Protein AF-Q3AUH4-F1 (afdb_monomer)

Solvent-accessible surface area (backbone atoms only — not comparable to full-atom values): 9069 Å² total; per-residue (Å²): 130,89,76,75,84,50,69,35,42,56,56,55,55,7,60,50,46,71,44,52,38,69,56,47,49,48,54,36,33,76,72,53,34,24,46,97,88,70,45,68,26,71,67,16,46,75,68,60,34,31,49,77,43,72,65,93,92,57,89,60,45,65,33,30,25,49,66,58,51,44,54,56,38,43,75,72,68,46,61,64,53,51,68,68,56,54,25,50,52,52,30,53,52,43,48,47,48,72,72,60,56,95,82,60,99,66,53,53,67,66,57,46,69,75,52,58,53,88,40,36,66,56,21,40,50,50,21,52,77,72,69,45,86,70,70,66,75,86,56,77,73,93,78,70,78,80,70,79,84,73,88,129

Foldseek 3Di:
DDPPFDWAALQVLCVQLVHGSVVLLVLCVVVVQADPVRDGDPVCVVVVQKDWDDDPPDDTGIIGGNVVSQVSCVVVVGDGPPLLNLLVVLLVVLQVQLVPDPPDPDHSQRVLVVDDLVSQVSNQVVCVVVVNPDHRDRDDPPDDPPDDPDDD

pLDDT: mean 76.23, std 14.45, range [34.66, 91.88]

Mean predicted aligned error: 13.24 Å

Secondary structure (DSSP, 8-state):
------EEEHHHHHHHHTS-HHHHHHHHHHHTSB-TTSPBPHHHHHTTSEEEES-BTB-PEEEEEHHHHHHHHHHTTPPPPPHHHHHHHHHHHHHHHHTT-TT-SS-HHHHHTTS-HHHHHHHHHHHHHTT----PPPPP-TT---------

Radius of gyration: 18.83 Å; Cα contacts (8 Å, |Δi|>4): 161; chains: 1; bounding box: 44×54×49 Å

Sequence (152 aa):
MGNSTTWISLNDLGRFYGISAIHCGKILHQHGWRDRRGQPSDDAINAQAARHLGPHGQTQSVVWNQALCRELFETKGLQPVSLSRQIDQWSQFLEAMQSGSPSIASTADQMAEDMPSELVDGVNQQLAERGCSFRVPPHSPSGETKGLSLLG

Nearest PDB structures (foldseek):
  1ku9-assembly1_B  TM=3.329E-01  e=1.434E+00  Methanocaldococcus jannaschii
  7lbm-assembly1_Z  TM=2.307E-01  e=1.951E+00  Homo sapiens
  7alw-assembly1_A  TM=2.247E-01  e=6.680E+00  Yersinia enterocolitica

Structure (mmCIF, N/CA/C/O backbone):
data_AF-Q3AUH4-F1
#
_entry.id   AF-Q3AUH4-F1
#
loop_
_atom_site.group_PDB
_atom_site.id
_atom_site.type_symbol
_atom_site.label_atom_id
_atom_site.label_alt_id
_atom_site.label_comp_id
_atom_site.label_asym_id
_atom_site.label_entity_id
_atom_site.label_seq_id
_atom_site.pdbx_PDB_ins_code
_atom_site.Cartn_x
_atom_site.Cartn_y
_atom_site.Cartn_z
_atom_site.occupancy
_atom_site.B_iso_or_equiv
_atom_site.auth_seq_id
_atom_site.auth_comp_id
_atom_site.auth_asym_id
_atom_site.auth_atom_id
_atom_site.pdbx_PDB_model_num
ATOM 1 N N . MET A 1 1 ? -12.911 4.173 -21.046 1.00 36.44 1 MET A N 1
ATOM 2 C CA . MET A 1 1 ? -12.916 4.260 -19.570 1.00 36.44 1 MET A CA 1
ATOM 3 C C . MET A 1 1 ? -11.601 4.892 -19.165 1.00 36.44 1 MET A C 1
ATOM 5 O O . MET A 1 1 ? -10.572 4.331 -19.507 1.00 36.44 1 MET A O 1
ATOM 9 N N . GLY A 1 2 ? -11.625 6.093 -18.582 1.00 34.66 2 GLY A N 1
ATOM 10 C CA . GLY A 1 2 ? -10.409 6.819 -18.211 1.00 34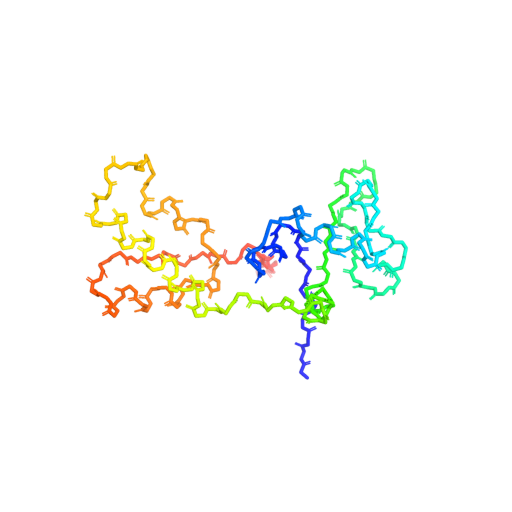.66 2 GLY A CA 1
ATOM 11 C C . GLY A 1 2 ? -9.689 6.100 -17.078 1.00 34.66 2 GLY A C 1
ATOM 12 O O . GLY A 1 2 ? -10.092 6.193 -15.925 1.00 34.66 2 GLY A O 1
ATOM 13 N N . ASN A 1 3 ? -8.648 5.350 -17.412 1.00 45.56 3 ASN A N 1
ATOM 14 C CA . ASN A 1 3 ? -7.655 4.859 -16.473 1.00 45.56 3 ASN A CA 1
ATOM 15 C C . ASN A 1 3 ? -6.819 6.056 -16.014 1.00 45.56 3 ASN A C 1
ATOM 17 O O . ASN A 1 3 ? -5.743 6.312 -16.547 1.00 45.56 3 ASN A O 1
ATOM 21 N N . SER A 1 4 ? -7.341 6.832 -15.065 1.00 58.12 4 SER A N 1
ATOM 22 C CA . SER A 1 4 ? -6.557 7.859 -14.385 1.00 58.12 4 SER A CA 1
ATOM 23 C C . SER A 1 4 ? -5.304 7.190 -13.828 1.00 58.12 4 SER A C 1
ATOM 25 O O . SER A 1 4 ? -5.391 6.355 -12.930 1.00 58.12 4 SER A O 1
ATOM 27 N N . THR A 1 5 ? -4.146 7.484 -14.419 1.00 74.31 5 THR A N 1
ATOM 28 C CA . THR A 1 5 ? -2.877 6.904 -13.986 1.00 74.31 5 THR A CA 1
ATOM 29 C C . THR A 1 5 ? -2.541 7.450 -12.606 1.00 74.31 5 THR A C 1
ATOM 31 O O . THR A 1 5 ? -1.990 8.545 -12.476 1.00 74.31 5 THR A O 1
ATOM 34 N N . THR A 1 6 ? -2.889 6.689 -11.573 1.00 85.50 6 THR A N 1
ATOM 35 C CA . THR A 1 6 ? -2.561 7.023 -10.191 1.00 85.50 6 THR A CA 1
ATOM 36 C C . THR A 1 6 ? -1.106 6.670 -9.922 1.00 85.50 6 THR A C 1
ATOM 38 O O . THR A 1 6 ? -0.678 5.521 -10.068 1.00 85.50 6 THR A O 1
ATOM 41 N N . TRP A 1 7 ? -0.339 7.681 -9.528 1.00 87.38 7 TRP A N 1
ATOM 42 C CA . TRP A 1 7 ? 1.058 7.540 -9.141 1.00 87.38 7 TRP A CA 1
ATOM 43 C C . TRP A 1 7 ? 1.154 7.576 -7.627 1.00 87.38 7 TRP A C 1
ATOM 45 O O . TRP A 1 7 ? 0.794 8.579 -7.017 1.00 87.38 7 TRP A O 1
ATOM 55 N N . ILE A 1 8 ? 1.646 6.495 -7.035 1.00 85.19 8 ILE A N 1
ATOM 56 C CA . ILE A 1 8 ? 1.670 6.313 -5.583 1.00 85.19 8 ILE A CA 1
ATOM 57 C C . ILE A 1 8 ? 3.085 6.041 -5.087 1.00 85.19 8 ILE A C 1
ATOM 59 O O . ILE A 1 8 ? 3.942 5.562 -5.835 1.00 85.19 8 ILE A O 1
ATOM 63 N N . SER A 1 9 ? 3.359 6.350 -3.822 1.00 87.00 9 SER A N 1
ATOM 64 C CA . SER A 1 9 ? 4.646 6.000 -3.228 1.00 87.00 9 SER A CA 1
ATOM 65 C C . SER A 1 9 ? 4.746 4.486 -3.005 1.00 87.00 9 SER A C 1
ATOM 67 O O . SER A 1 9 ? 3.748 3.763 -2.969 1.00 87.00 9 SER A O 1
ATOM 69 N N . LEU A 1 10 ? 5.966 3.985 -2.800 1.00 85.88 10 LEU A N 1
ATOM 70 C CA . LEU A 1 10 ? 6.178 2.577 -2.444 1.00 85.88 10 LEU A CA 1
ATOM 71 C C . LEU A 1 10 ? 5.471 2.198 -1.128 1.00 85.88 10 LEU A C 1
ATOM 73 O O . LEU A 1 10 ? 5.083 1.045 -0.938 1.00 85.88 10 LEU A O 1
ATOM 77 N N . ASN A 1 11 ? 5.313 3.166 -0.222 1.00 83.31 11 ASN A N 1
ATOM 78 C CA . ASN A 1 11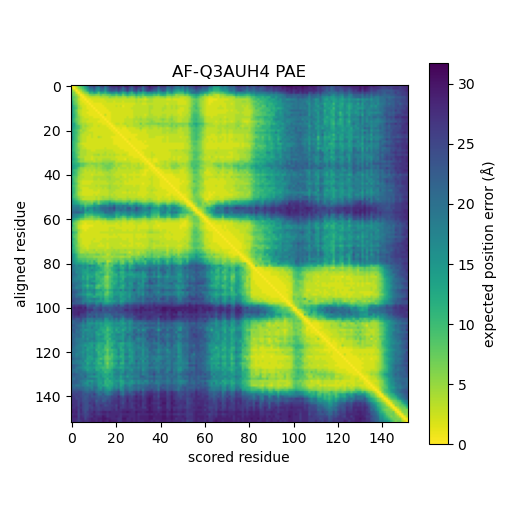 ? 4.635 2.968 1.052 1.00 83.31 11 ASN A CA 1
ATOM 79 C C . ASN A 1 11 ? 3.127 2.780 0.858 1.00 83.31 11 ASN A C 1
ATOM 81 O O . ASN A 1 11 ? 2.546 1.844 1.404 1.00 83.31 11 ASN A O 1
ATOM 85 N N . ASP A 1 12 ? 2.521 3.608 0.010 1.00 82.94 12 ASP A N 1
ATOM 86 C CA . ASP A 1 12 ? 1.097 3.512 -0.323 1.00 82.94 12 ASP A CA 1
ATOM 87 C C . ASP A 1 12 ? 0.794 2.230 -1.102 1.00 82.94 12 ASP A C 1
ATOM 89 O O . ASP A 1 12 ? -0.203 1.561 -0.838 1.00 82.94 12 ASP A O 1
ATOM 93 N N . LEU A 1 13 ? 1.705 1.815 -1.992 1.00 84.50 13 LEU A N 1
ATOM 94 C CA . LEU A 1 13 ? 1.605 0.525 -2.675 1.00 84.50 13 LEU A CA 1
ATOM 95 C C . LEU A 1 13 ? 1.613 -0.640 -1.672 1.00 84.50 13 LEU A C 1
ATOM 97 O O . LEU A 1 13 ? 0.841 -1.581 -1.816 1.00 84.50 13 LEU A O 1
ATOM 101 N N . GLY A 1 14 ? 2.444 -0.569 -0.627 1.00 83.50 14 GLY A N 1
ATOM 102 C CA . GLY A 1 14 ? 2.425 -1.541 0.472 1.00 83.50 14 GLY A CA 1
ATOM 103 C C . GLY A 1 14 ? 1.105 -1.575 1.220 1.00 83.50 14 GLY A C 1
ATOM 104 O O . GLY A 1 14 ? 0.531 -2.649 1.401 1.00 83.50 14 GLY A O 1
ATOM 105 N N . ARG A 1 15 ? 0.575 -0.404 1.574 1.00 81.25 15 ARG A N 1
ATOM 106 C CA . ARG A 1 15 ? -0.732 -0.281 2.233 1.00 81.25 15 ARG A CA 1
ATOM 107 C C . ARG A 1 15 ? -1.858 -0.896 1.400 1.00 81.25 15 ARG A C 1
ATOM 109 O O . ARG A 1 15 ? -2.679 -1.618 1.959 1.00 81.25 15 ARG A O 1
ATOM 116 N N . PHE A 1 16 ? -1.842 -0.703 0.081 1.00 78.00 16 PHE A N 1
ATOM 117 C CA . PHE A 1 16 ? -2.835 -1.272 -0.839 1.00 78.00 16 PHE A CA 1
ATOM 118 C C . PHE A 1 16 ? -2.881 -2.814 -0.801 1.00 78.00 16 PHE A C 1
ATOM 120 O O . PHE A 1 16 ? -3.940 -3.427 -0.931 1.00 78.00 16 PHE A O 1
ATOM 127 N N . TYR A 1 17 ? -1.733 -3.449 -0.561 1.00 78.38 17 TYR A N 1
ATOM 128 C CA . TYR A 1 17 ? -1.594 -4.906 -0.465 1.00 78.38 17 TYR A CA 1
ATOM 129 C C . TYR A 1 17 ? -1.515 -5.437 0.969 1.00 78.38 17 TYR A C 1
ATOM 131 O O . TYR A 1 17 ? -1.403 -6.644 1.171 1.00 78.38 17 TYR A O 1
ATOM 139 N N . GLY A 1 18 ? -1.577 -4.563 1.978 1.00 75.44 18 GLY A N 1
ATOM 140 C CA . GLY A 1 18 ? -1.434 -4.959 3.379 1.00 75.44 18 GLY A CA 1
ATOM 141 C C . GLY A 1 18 ? -0.050 -5.532 3.695 1.00 75.44 18 GLY A C 1
ATOM 142 O O . GLY A 1 18 ? 0.085 -6.358 4.596 1.00 75.44 18 GLY A O 1
ATOM 143 N N . ILE A 1 19 ? 0.977 -5.122 2.944 1.00 79.81 19 ILE A N 1
ATOM 144 C CA . ILE A 1 19 ? 2.371 -5.544 3.122 1.00 79.81 19 ILE A CA 1
ATOM 145 C C . ILE A 1 19 ? 3.275 -4.331 3.352 1.00 79.81 19 ILE A C 1
ATOM 147 O O . ILE A 1 19 ? 2.950 -3.202 2.996 1.00 79.81 19 ILE A O 1
ATOM 151 N N . SER A 1 20 ? 4.443 -4.540 3.959 1.00 81.88 20 SER A N 1
ATOM 152 C CA . SER A 1 20 ? 5.377 -3.438 4.202 1.00 81.88 20 SER A CA 1
ATOM 153 C C . SER A 1 20 ? 5.987 -2.908 2.898 1.00 81.88 20 SER A C 1
ATOM 155 O O . SER A 1 20 ? 6.196 -3.656 1.940 1.00 81.88 20 SER A O 1
ATOM 157 N N . ALA A 1 21 ? 6.381 -1.630 2.888 1.00 82.50 21 ALA A N 1
ATOM 158 C CA . ALA A 1 21 ? 7.116 -1.023 1.773 1.00 82.50 21 ALA A CA 1
ATOM 159 C C . ALA A 1 21 ? 8.412 -1.790 1.429 1.00 82.50 21 ALA A C 1
ATOM 161 O O . ALA A 1 21 ? 8.828 -1.845 0.272 1.00 82.50 21 ALA A O 1
ATOM 162 N N . ILE A 1 22 ? 9.036 -2.426 2.429 1.00 83.81 22 ILE A N 1
ATOM 163 C CA . ILE A 1 22 ? 10.204 -3.300 2.250 1.00 83.81 22 ILE A CA 1
ATOM 164 C C . ILE A 1 22 ? 9.822 -4.533 1.421 1.00 83.81 22 ILE A C 1
ATOM 166 O O . ILE A 1 22 ? 10.544 -4.893 0.490 1.00 83.81 22 ILE A O 1
ATOM 170 N N . HIS A 1 23 ? 8.678 -5.156 1.722 1.00 81.38 23 HIS A N 1
ATOM 171 C CA . HIS A 1 23 ? 8.182 -6.314 0.981 1.00 81.38 23 HIS A CA 1
ATOM 172 C C . HIS A 1 23 ? 7.814 -5.932 -0.462 1.00 81.38 23 HIS A C 1
ATOM 174 O O . HIS A 1 23 ? 8.307 -6.574 -1.389 1.00 81.38 23 HIS A O 1
ATOM 180 N N . CYS A 1 24 ? 7.080 -4.830 -0.671 1.00 86.38 24 CYS A N 1
ATOM 181 C CA . CYS A 1 24 ? 6.841 -4.267 -2.011 1.00 86.38 24 CYS A CA 1
ATOM 182 C C . CYS A 1 24 ? 8.144 -4.050 -2.773 1.00 86.38 24 CYS A C 1
ATOM 184 O O . CYS A 1 24 ? 8.305 -4.462 -3.919 1.00 86.38 24 CYS A O 1
ATOM 186 N N . GLY A 1 25 ? 9.109 -3.433 -2.095 1.00 87.81 25 GLY A N 1
ATOM 187 C CA . GLY A 1 25 ? 10.431 -3.178 -2.623 1.00 87.81 25 GLY A CA 1
ATOM 188 C C . GLY A 1 25 ? 11.151 -4.433 -3.099 1.00 87.81 25 GLY A C 1
ATOM 189 O O . GLY A 1 25 ? 11.800 -4.402 -4.141 1.00 87.81 25 GLY A O 1
ATOM 190 N N . LYS A 1 26 ? 11.026 -5.531 -2.351 1.00 89.06 26 LYS A N 1
ATOM 191 C CA . LYS A 1 26 ? 11.622 -6.823 -2.692 1.00 89.06 26 LYS A CA 1
ATOM 192 C C . LYS A 1 26 ? 10.955 -7.455 -3.913 1.00 89.06 26 LYS A C 1
ATOM 194 O O . LYS A 1 26 ? 11.668 -7.985 -4.757 1.00 89.06 2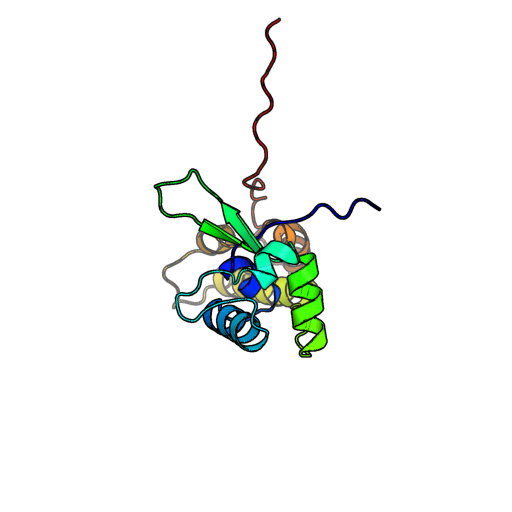6 LYS A O 1
ATOM 199 N N . ILE A 1 27 ? 9.631 -7.366 -4.032 1.00 89.19 27 ILE A N 1
ATOM 200 C CA . ILE A 1 27 ? 8.881 -7.880 -5.192 1.00 89.19 27 ILE A CA 1
ATOM 201 C C . ILE A 1 27 ? 9.301 -7.139 -6.463 1.00 89.19 27 ILE A C 1
ATOM 203 O O . ILE A 1 27 ? 9.648 -7.767 -7.462 1.00 89.19 27 ILE A O 1
ATOM 207 N N . LEU A 1 28 ? 9.362 -5.806 -6.401 1.00 90.75 28 LEU A N 1
ATOM 208 C CA . LEU A 1 28 ? 9.823 -4.978 -7.518 1.00 90.75 28 LEU A CA 1
ATOM 209 C C . LEU A 1 28 ? 11.289 -5.262 -7.870 1.00 90.75 28 LEU A C 1
ATOM 211 O O . LEU A 1 28 ? 11.638 -5.308 -9.046 1.00 90.75 28 LEU A O 1
ATOM 215 N N . HIS A 1 29 ? 12.139 -5.511 -6.869 1.00 91.44 29 HIS A N 1
ATOM 216 C CA . HIS A 1 29 ? 13.530 -5.898 -7.099 1.00 91.44 29 HIS A CA 1
ATOM 217 C C . HIS A 1 29 ? 13.651 -7.261 -7.789 1.00 91.44 29 HIS A C 1
ATOM 219 O O . HIS A 1 29 ? 14.405 -7.405 -8.745 1.00 91.44 29 HIS A O 1
ATOM 225 N N . GLN A 1 30 ? 12.875 -8.252 -7.347 1.00 89.75 30 GLN A N 1
ATOM 226 C CA . GLN A 1 30 ? 12.835 -9.583 -7.960 1.00 89.75 30 GLN A CA 1
ATOM 227 C C . GLN A 1 30 ? 12.278 -9.564 -9.385 1.00 89.75 30 GLN A C 1
ATOM 229 O O . GLN A 1 30 ? 12.654 -10.407 -10.192 1.00 89.75 30 GLN A O 1
ATOM 234 N N . HIS A 1 31 ? 11.388 -8.619 -9.692 1.00 88.19 31 HIS A N 1
ATOM 235 C CA . HIS A 1 31 ? 10.901 -8.390 -11.050 1.00 88.19 31 HIS A CA 1
ATOM 236 C C . HIS A 1 31 ? 11.923 -7.668 -11.946 1.00 88.19 31 HIS A C 1
ATOM 238 O O . HIS A 1 31 ? 11.778 -7.665 -13.161 1.00 88.19 31 HIS A O 1
ATOM 244 N N . GLY A 1 32 ? 12.954 -7.054 -11.361 1.00 91.12 32 GLY A N 1
ATOM 245 C CA . GLY A 1 32 ? 13.934 -6.239 -12.080 1.00 91.12 32 GLY A CA 1
ATOM 246 C C . GLY A 1 32 ? 13.554 -4.764 -12.195 1.00 91.12 32 GLY A C 1
ATOM 247 O O . GLY A 1 32 ? 14.362 -3.984 -12.669 1.00 91.12 32 GLY A O 1
ATOM 248 N N . TRP A 1 33 ? 12.383 -4.354 -11.697 1.00 91.88 33 TRP A N 1
ATOM 249 C CA . TRP A 1 33 ? 11.913 -2.965 -11.758 1.00 91.88 33 TRP A CA 1
ATOM 250 C C . TRP A 1 33 ? 12.545 -2.033 -10.725 1.00 91.88 33 TRP A C 1
ATOM 252 O O . TRP A 1 33 ? 12.446 -0.812 -10.845 1.00 91.88 33 TRP A O 1
ATOM 262 N N . ARG A 1 34 ? 13.186 -2.590 -9.696 1.00 91.75 34 ARG A N 1
ATOM 263 C CA . ARG A 1 34 ? 13.859 -1.828 -8.642 1.00 91.75 34 ARG A CA 1
ATOM 264 C C . ARG A 1 34 ? 15.278 -2.335 -8.430 1.00 91.75 34 ARG A C 1
ATOM 266 O O . ARG A 1 34 ? 15.511 -3.539 -8.346 1.00 91.75 34 ARG A O 1
ATOM 273 N N . ASP A 1 35 ? 16.230 -1.428 -8.291 1.00 88.44 35 ASP A N 1
ATOM 274 C CA . ASP A 1 35 ? 17.619 -1.767 -8.013 1.00 88.44 35 ASP A CA 1
ATOM 275 C C . ASP A 1 35 ? 17.880 -1.989 -6.506 1.00 88.44 35 ASP A C 1
ATOM 277 O O . ASP A 1 35 ? 17.012 -1.810 -5.645 1.00 88.44 35 ASP A O 1
ATOM 281 N N . ARG A 1 36 ? 19.118 -2.373 -6.166 1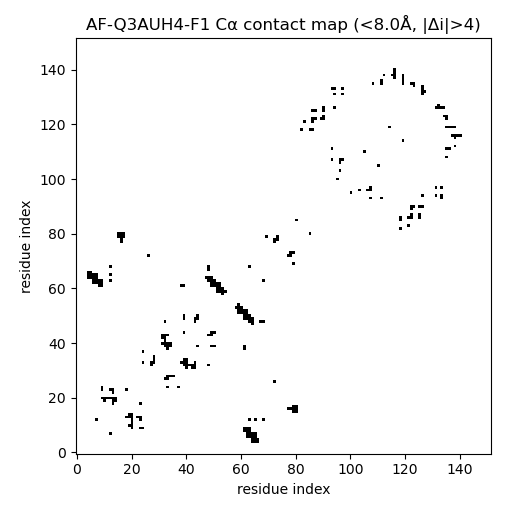.00 82.62 36 ARG A N 1
ATOM 282 C CA . ARG A 1 36 ? 19.548 -2.561 -4.766 1.00 82.62 36 ARG A CA 1
ATOM 283 C C . ARG A 1 36 ? 19.662 -1.252 -3.978 1.00 82.62 36 ARG A C 1
ATOM 285 O O . ARG A 1 36 ? 19.681 -1.297 -2.752 1.00 82.62 36 ARG A O 1
ATOM 292 N N . ARG A 1 37 ? 19.764 -0.106 -4.657 1.00 81.94 37 ARG A N 1
ATOM 293 C CA . ARG A 1 37 ? 19.787 1.234 -4.045 1.00 81.94 37 ARG A CA 1
ATOM 294 C C . ARG A 1 37 ? 18.375 1.763 -3.784 1.00 81.94 37 ARG A C 1
ATOM 296 O O . ARG A 1 37 ? 18.220 2.824 -3.190 1.00 81.94 37 ARG A O 1
ATOM 303 N N . GLY A 1 38 ? 17.352 1.010 -4.183 1.00 79.88 38 GLY A N 1
ATOM 304 C CA . GLY A 1 38 ? 15.953 1.344 -4.008 1.00 79.88 38 GLY A CA 1
ATOM 305 C C . GLY A 1 38 ? 15.373 2.236 -5.107 1.00 79.88 38 GLY A C 1
ATOM 306 O O . GLY A 1 38 ? 14.224 2.654 -4.949 1.00 79.88 38 GLY A O 1
ATOM 307 N N . GLN A 1 39 ? 16.126 2.483 -6.180 1.00 88.25 39 GLN A N 1
ATOM 308 C CA . GLN A 1 39 ? 15.747 3.275 -7.347 1.00 88.25 39 GLN A CA 1
ATOM 309 C C . GLN A 1 39 ? 15.044 2.417 -8.405 1.00 88.25 39 GLN A C 1
ATOM 311 O O . GLN A 1 39 ? 15.255 1.202 -8.449 1.00 88.25 39 GLN A O 1
ATOM 316 N N . PRO A 1 40 ? 14.188 3.011 -9.249 1.00 90.50 40 PRO A N 1
ATOM 317 C CA . PRO A 1 40 ? 13.618 2.304 -10.382 1.00 90.50 40 PRO A CA 1
ATOM 318 C C . PRO A 1 40 ? 14.712 2.000 -11.412 1.00 90.50 40 PRO A C 1
ATOM 320 O O . PRO A 1 40 ? 15.588 2.821 -11.665 1.00 90.50 40 PRO A O 1
ATOM 323 N N . SER A 1 41 ? 14.665 0.810 -12.000 1.00 91.00 41 SER A N 1
ATOM 324 C CA . SER A 1 41 ? 15.504 0.451 -13.152 1.00 91.00 41 SER A CA 1
ATOM 325 C C . SER A 1 41 ? 15.038 1.174 -14.419 1.00 91.00 41 SER A C 1
ATOM 327 O O . SER A 1 41 ? 13.850 1.494 -14.519 1.00 91.00 41 SER A O 1
ATOM 329 N N . ASP A 1 42 ? 15.894 1.272 -15.435 1.00 88.44 42 ASP A N 1
ATOM 330 C CA . ASP A 1 42 ? 15.511 1.785 -16.760 1.00 88.44 42 ASP A CA 1
ATOM 331 C C . ASP A 1 42 ? 14.305 1.038 -17.351 1.00 88.44 42 ASP A C 1
ATOM 333 O O . ASP A 1 42 ? 13.406 1.667 -17.900 1.00 88.44 42 ASP A O 1
ATOM 337 N N . ASP A 1 43 ? 14.206 -0.278 -17.142 1.00 88.62 43 ASP A N 1
ATOM 338 C CA . ASP A 1 43 ? 13.061 -1.084 -17.588 1.00 88.62 43 ASP A CA 1
ATOM 339 C C . ASP A 1 43 ? 11.735 -0.628 -16.963 1.00 88.62 43 ASP A C 1
ATOM 341 O O . ASP A 1 43 ? 10.701 -0.606 -17.628 1.00 88.62 43 ASP A O 1
ATOM 345 N N . ALA A 1 44 ? 11.758 -0.206 -15.698 1.00 90.88 44 ALA A N 1
ATOM 346 C CA . ALA A 1 44 ? 10.581 0.306 -15.000 1.00 90.88 44 ALA A CA 1
ATOM 347 C C . ALA A 1 44 ? 10.182 1.701 -15.496 1.00 90.88 44 ALA A C 1
ATOM 349 O O . ALA A 1 44 ? 8.992 2.009 -15.567 1.00 90.88 44 ALA A O 1
ATOM 350 N N . ILE A 1 45 ? 11.161 2.537 -15.852 1.00 90.25 45 ILE A N 1
ATOM 351 C CA . ILE A 1 45 ? 10.915 3.852 -16.453 1.00 90.25 45 ILE A CA 1
ATOM 352 C C . ILE A 1 45 ? 10.356 3.687 -17.874 1.00 90.25 45 ILE A C 1
ATOM 354 O O . ILE A 1 45 ? 9.338 4.293 -18.208 1.00 90.25 45 ILE A O 1
ATOM 358 N N . ASN A 1 46 ? 10.962 2.811 -18.680 1.00 89.00 46 ASN A N 1
ATOM 359 C CA . ASN A 1 46 ? 10.546 2.507 -20.051 1.00 89.00 46 ASN A CA 1
ATOM 360 C C . ASN A 1 46 ? 9.148 1.880 -20.105 1.00 89.00 46 ASN A C 1
ATOM 362 O O . ASN A 1 46 ? 8.340 2.247 -20.955 1.00 89.00 46 ASN A O 1
ATOM 366 N N . ALA A 1 47 ? 8.829 0.989 -19.163 1.00 86.94 47 ALA A N 1
ATOM 367 C CA . ALA A 1 47 ? 7.497 0.406 -19.016 1.00 86.94 47 ALA A CA 1
ATOM 368 C C . ALA A 1 47 ? 6.459 1.380 -18.425 1.00 86.94 47 ALA A C 1
ATOM 370 O O . ALA A 1 47 ? 5.311 0.997 -18.223 1.00 86.94 47 ALA A O 1
ATOM 371 N N . GLN A 1 48 ? 6.846 2.621 -18.098 1.00 89.56 48 GLN A N 1
ATOM 372 C CA . GLN A 1 48 ? 6.012 3.599 -17.388 1.00 89.56 48 GLN A CA 1
ATOM 373 C C . GLN A 1 48 ? 5.468 3.081 -16.041 1.00 89.56 48 GLN A C 1
ATOM 375 O O . GLN A 1 48 ? 4.443 3.556 -15.540 1.00 89.56 48 GLN A O 1
ATOM 380 N N . ALA A 1 49 ? 6.167 2.114 -15.442 1.00 88.31 49 ALA A N 1
ATOM 381 C CA . ALA A 1 49 ? 5.851 1.518 -14.151 1.00 88.31 49 ALA A CA 1
ATOM 382 C C . ALA A 1 49 ? 6.365 2.369 -12.981 1.00 88.31 49 ALA A C 1
ATOM 384 O O . ALA A 1 49 ? 5.791 2.330 -11.892 1.00 88.31 49 ALA A O 1
ATOM 385 N N . ALA A 1 50 ? 7.403 3.175 -13.208 1.00 91.44 50 ALA A N 1
ATOM 386 C CA . ALA A 1 50 ? 7.935 4.121 -12.237 1.00 91.44 50 ALA A CA 1
ATOM 387 C C . ALA A 1 50 ? 8.330 5.446 -12.890 1.00 91.44 50 ALA A C 1
ATOM 389 O O . ALA A 1 50 ? 8.585 5.522 -14.091 1.00 91.44 50 ALA A O 1
ATOM 390 N N . ARG A 1 51 ? 8.407 6.500 -12.076 1.00 89.50 51 ARG A N 1
ATOM 391 C CA . ARG A 1 51 ? 9.000 7.783 -12.464 1.00 89.50 51 ARG A CA 1
ATOM 392 C C . ARG A 1 51 ? 9.599 8.500 -11.262 1.00 89.50 51 ARG A C 1
ATOM 394 O O . ARG A 1 51 ? 9.168 8.306 -10.123 1.00 89.50 51 ARG A O 1
ATOM 401 N N . HIS A 1 52 ? 10.551 9.380 -11.541 1.00 87.44 52 HIS A N 1
ATOM 402 C CA . HIS A 1 52 ? 11.073 10.322 -10.560 1.00 87.44 52 HIS A CA 1
ATOM 403 C C . HIS A 1 52 ? 10.181 11.563 -10.494 1.00 87.44 52 HIS A C 1
ATOM 405 O O . HIS A 1 52 ? 9.772 12.110 -11.517 1.00 87.44 52 HIS A O 1
ATOM 411 N N . LEU A 1 53 ? 9.888 12.001 -9.275 1.00 78.50 53 LEU A N 1
ATOM 412 C CA . LEU A 1 53 ? 9.114 13.189 -8.964 1.00 78.50 53 LEU A CA 1
ATOM 413 C C . LEU A 1 53 ? 10.032 14.195 -8.258 1.00 78.50 53 LEU A C 1
ATOM 415 O O . LEU A 1 53 ? 10.677 13.870 -7.259 1.00 78.50 53 LEU A O 1
ATOM 419 N N . GLY A 1 54 ? 10.097 15.409 -8.802 1.00 69.50 54 GLY A N 1
ATOM 420 C CA . GLY A 1 54 ? 10.923 16.503 -8.291 1.00 69.50 54 GLY A CA 1
ATOM 421 C C . GLY A 1 54 ? 11.964 17.012 -9.300 1.00 69.50 54 GLY A C 1
ATOM 422 O O . GLY A 1 54 ? 12.367 16.276 -10.206 1.00 69.50 54 GLY A O 1
ATOM 423 N N . PRO A 1 55 ? 12.388 18.282 -9.174 1.00 57.41 55 PRO A N 1
ATOM 424 C CA . PRO A 1 55 ? 13.374 18.886 -10.063 1.00 57.41 55 PRO A CA 1
ATOM 425 C C . PRO A 1 55 ? 14.754 18.229 -9.917 1.00 57.41 55 PRO A C 1
ATOM 427 O O . PRO A 1 55 ? 15.137 17.749 -8.848 1.00 57.41 55 PRO A O 1
ATOM 430 N N . HIS A 1 56 ? 15.506 18.212 -11.018 1.00 55.38 56 HIS A N 1
ATOM 431 C CA . HIS A 1 56 ? 16.859 17.661 -11.083 1.00 55.38 56 HIS A CA 1
ATOM 432 C C . HIS A 1 56 ? 17.775 18.409 -10.090 1.00 55.38 56 HIS A C 1
ATOM 434 O O . HIS A 1 56 ? 17.912 19.626 -10.190 1.00 55.38 56 HIS A O 1
ATOM 440 N N . GLY A 1 57 ? 18.364 17.701 -9.114 1.00 54.97 57 GLY A N 1
ATOM 441 C CA . GLY A 1 57 ? 19.282 18.272 -8.110 1.00 54.97 57 GLY A CA 1
ATOM 442 C C . GLY A 1 57 ? 18.785 18.291 -6.654 1.00 54.97 57 GLY A C 1
ATOM 443 O O . GLY A 1 57 ? 19.568 18.613 -5.766 1.00 54.97 57 GLY A O 1
ATOM 444 N N . GLN A 1 58 ? 17.528 17.917 -6.389 1.00 58.44 58 GLN A N 1
ATOM 445 C CA . GLN A 1 58 ? 17.001 17.651 -5.037 1.00 58.44 58 GLN A CA 1
ATOM 446 C C . GLN A 1 58 ? 16.727 16.148 -4.850 1.00 58.44 58 GLN A C 1
ATOM 448 O O . GLN A 1 58 ? 16.794 15.390 -5.819 1.00 58.44 58 GLN A O 1
ATOM 453 N N . THR A 1 59 ? 16.416 15.697 -3.625 1.00 59.31 59 THR A N 1
ATOM 454 C CA . THR A 1 59 ? 16.038 14.298 -3.340 1.00 59.31 59 THR A CA 1
ATOM 455 C C . THR A 1 59 ? 14.816 13.901 -4.172 1.00 59.31 59 THR A C 1
ATOM 457 O O . THR A 1 59 ? 13.677 14.196 -3.810 1.00 59.31 59 THR A O 1
ATOM 460 N N . GLN A 1 60 ? 15.050 13.257 -5.316 1.00 68.88 60 GLN A N 1
ATOM 461 C CA . GLN A 1 60 ? 13.985 12.812 -6.207 1.00 68.88 60 GLN A CA 1
ATOM 462 C C . GLN A 1 60 ? 13.171 11.722 -5.513 1.00 68.88 60 GLN A C 1
ATOM 464 O O . GLN A 1 60 ? 13.708 10.687 -5.117 1.00 68.88 60 GLN A O 1
ATOM 469 N N . SER A 1 61 ? 11.868 11.951 -5.380 1.00 79.50 61 SER A N 1
ATOM 470 C CA . SER A 1 61 ? 10.953 10.955 -4.826 1.00 79.50 61 SER A CA 1
ATOM 471 C C . SER A 1 61 ? 10.509 10.016 -5.938 1.00 79.50 61 SER A C 1
ATOM 473 O O . SER A 1 61 ? 10.121 10.465 -7.012 1.00 79.50 61 SER A O 1
ATOM 475 N N . VAL A 1 62 ? 10.569 8.708 -5.707 1.00 87.69 62 VAL A N 1
ATOM 476 C CA . VAL A 1 62 ? 10.145 7.713 -6.701 1.00 87.69 62 VAL A CA 1
ATOM 477 C C . VAL A 1 62 ? 8.673 7.396 -6.487 1.00 87.69 62 VAL A C 1
ATOM 479 O O . VAL A 1 62 ? 8.274 7.009 -5.387 1.00 87.69 62 VAL A O 1
ATOM 482 N N . VAL A 1 63 ? 7.881 7.516 -7.549 1.00 89.25 63 VAL A N 1
ATOM 483 C CA . VAL A 1 63 ? 6.476 7.103 -7.555 1.00 89.25 63 VAL A CA 1
ATOM 484 C C . VAL A 1 63 ? 6.254 5.985 -8.561 1.00 89.25 63 VAL A C 1
ATOM 486 O O . VAL A 1 63 ? 6.910 5.916 -9.602 1.00 89.25 63 VAL A O 1
ATOM 489 N N . TRP A 1 64 ? 5.313 5.114 -8.231 1.00 90.81 64 TRP A N 1
ATOM 490 C CA . TRP A 1 64 ? 5.004 3.884 -8.940 1.00 90.81 64 TRP A CA 1
ATOM 491 C C . TRP A 1 64 ? 3.601 3.965 -9.527 1.00 90.81 64 TRP A C 1
ATOM 493 O O . TRP A 1 64 ? 2.686 4.517 -8.912 1.00 90.81 64 TRP A O 1
ATOM 503 N N . ASN A 1 65 ? 3.434 3.428 -10.728 1.00 89.88 65 ASN A N 1
ATOM 504 C CA . ASN A 1 65 ? 2.143 3.347 -11.390 1.00 89.88 65 ASN A CA 1
ATOM 505 C C . ASN A 1 65 ? 1.299 2.270 -10.701 1.00 89.88 65 ASN A C 1
ATOM 507 O O . ASN A 1 65 ? 1.642 1.085 -10.751 1.00 89.88 65 ASN A O 1
ATOM 511 N N . GLN A 1 66 ? 0.202 2.680 -10.063 1.00 85.81 66 GLN A N 1
ATOM 512 C CA . GLN A 1 66 ? -0.646 1.779 -9.285 1.00 85.81 66 GLN A CA 1
ATOM 513 C C . GLN A 1 66 ? -1.189 0.622 -10.131 1.00 85.81 66 GLN A C 1
ATOM 515 O O . GLN A 1 66 ? -1.220 -0.507 -9.653 1.00 85.81 66 GLN A O 1
ATOM 520 N N . ALA A 1 67 ? -1.606 0.881 -11.373 1.00 83.56 67 ALA A N 1
ATOM 521 C CA . ALA A 1 67 ? -2.223 -0.131 -12.226 1.00 83.56 67 ALA A CA 1
ATOM 522 C C . ALA A 1 67 ? -1.207 -1.198 -12.664 1.00 83.56 67 ALA A C 1
ATOM 524 O O . ALA A 1 67 ? -1.462 -2.389 -12.502 1.00 83.56 67 ALA A O 1
ATOM 525 N N . LEU A 1 68 ? -0.027 -0.774 -13.126 1.00 88.31 68 LEU A N 1
ATOM 526 C CA . LEU A 1 68 ? 1.033 -1.695 -13.558 1.00 88.31 68 LEU A CA 1
ATOM 527 C C . LEU A 1 68 ? 1.627 -2.479 -12.387 1.00 88.31 68 LEU A C 1
ATOM 529 O O . LEU A 1 68 ? 1.878 -3.678 -12.490 1.00 88.31 68 LEU A O 1
ATOM 533 N N . CYS A 1 69 ? 1.819 -1.821 -11.241 1.00 87.06 69 CYS A N 1
ATOM 534 C CA . CYS A 1 69 ? 2.245 -2.525 -10.037 1.00 87.06 69 CYS A CA 1
ATOM 535 C C . CYS A 1 69 ? 1.167 -3.491 -9.552 1.00 87.06 69 CYS A C 1
ATOM 537 O O . CYS A 1 69 ? 1.504 -4.547 -9.027 1.00 87.06 69 CYS A O 1
ATOM 539 N N . ARG A 1 70 ? -0.118 -3.164 -9.742 1.00 83.81 70 ARG A N 1
ATOM 540 C CA . ARG A 1 70 ? -1.205 -4.064 -9.371 1.00 83.81 70 ARG A CA 1
ATOM 541 C C . ARG A 1 70 ? -1.178 -5.346 -10.187 1.00 83.81 70 ARG A C 1
ATOM 543 O O . ARG A 1 70 ? -1.138 -6.419 -9.601 1.00 83.81 70 ARG A O 1
ATOM 550 N N . GLU A 1 71 ? -1.102 -5.228 -11.504 1.00 85.25 71 GLU A N 1
ATOM 551 C CA . GLU A 1 71 ? -0.987 -6.378 -12.402 1.00 85.25 71 GLU A CA 1
ATOM 552 C C . GLU A 1 71 ? 0.230 -7.253 -12.055 1.00 85.25 71 GLU A C 1
ATOM 554 O O . GLU A 1 71 ? 0.124 -8.474 -11.913 1.00 85.25 71 GLU A O 1
ATOM 559 N N . LEU A 1 72 ? 1.387 -6.632 -11.806 1.00 87.00 72 LEU A N 1
ATOM 560 C CA . LEU A 1 72 ? 2.578 -7.354 -11.366 1.00 87.00 72 LEU A CA 1
ATOM 561 C C . LEU A 1 72 ? 2.357 -8.098 -10.037 1.00 87.00 72 LEU A C 1
ATOM 563 O O . LEU A 1 72 ? 2.830 -9.216 -9.856 1.00 87.00 72 LEU A O 1
ATOM 567 N N . PHE A 1 73 ? 1.680 -7.489 -9.074 1.00 85.19 73 PHE A N 1
ATOM 568 C CA . PHE A 1 73 ? 1.515 -8.089 -7.752 1.00 85.19 73 PHE A CA 1
ATOM 569 C C . PHE A 1 73 ? 0.491 -9.229 -7.805 1.00 85.19 73 PHE A C 1
ATOM 571 O O . PHE A 1 73 ? 0.740 -10.304 -7.255 1.00 85.19 73 PHE A O 1
ATOM 578 N N . GLU A 1 74 ? -0.591 -9.052 -8.561 1.00 83.56 74 GLU A N 1
ATOM 579 C CA . GLU A 1 74 ? -1.600 -10.084 -8.807 1.00 83.56 74 GLU A CA 1
ATOM 580 C C . GLU A 1 74 ? -1.020 -11.299 -9.547 1.00 83.56 74 GLU A C 1
ATOM 582 O O . GLU A 1 74 ? -1.277 -12.435 -9.144 1.00 83.56 74 GLU A O 1
ATOM 587 N N . THR A 1 75 ? -0.140 -11.102 -10.539 1.00 82.31 75 THR A N 1
ATOM 588 C CA . THR A 1 75 ? 0.572 -12.218 -11.206 1.00 82.31 75 THR A CA 1
ATOM 589 C C . THR A 1 75 ? 1.526 -12.972 -10.274 1.00 82.31 75 THR A C 1
ATOM 591 O O . THR A 1 75 ? 1.826 -14.144 -10.505 1.00 82.31 75 THR A O 1
ATOM 594 N N . LYS A 1 76 ? 1.981 -12.340 -9.185 1.00 79.12 76 LYS A N 1
ATOM 595 C CA . LYS A 1 76 ? 2.750 -12.986 -8.106 1.00 79.12 76 LYS A CA 1
ATOM 596 C C . LYS A 1 76 ? 1.859 -13.653 -7.051 1.00 79.12 76 LYS A C 1
ATOM 598 O O . LYS A 1 76 ? 2.383 -14.191 -6.078 1.00 79.12 76 LYS A O 1
ATOM 603 N N . GLY A 1 77 ? 0.538 -13.642 -7.241 1.00 76.12 77 GLY A N 1
ATOM 604 C CA . GLY A 1 77 ? -0.441 -14.234 -6.332 1.00 76.12 77 GLY A CA 1
ATOM 605 C C . GLY A 1 77 ? -0.809 -13.345 -5.144 1.00 76.12 77 GLY A C 1
ATOM 606 O O . GLY A 1 77 ? -1.483 -13.816 -4.229 1.00 76.12 77 GLY A O 1
ATOM 607 N N . LEU A 1 78 ? -0.388 -12.075 -5.132 1.00 75.00 78 LEU A N 1
ATOM 608 C CA . LEU A 1 78 ? -0.826 -11.116 -4.121 1.00 75.00 78 LEU A CA 1
ATOM 609 C C . LEU A 1 78 ? -2.206 -10.605 -4.498 1.00 75.00 78 LEU A C 1
ATOM 611 O O . LEU A 1 78 ? -2.418 -10.107 -5.597 1.00 75.00 78 LEU A O 1
ATOM 615 N N . GLN A 1 79 ? -3.139 -10.698 -3.564 1.00 66.94 79 GLN A N 1
ATOM 616 C CA . GLN A 1 79 ? -4.435 -10.063 -3.718 1.00 66.94 79 GLN A CA 1
ATOM 617 C C . GLN A 1 79 ? -4.384 -8.693 -3.041 1.00 66.94 79 GLN A C 1
ATOM 619 O O . GLN A 1 79 ? -3.841 -8.600 -1.932 1.00 66.94 79 GLN A O 1
ATOM 624 N N . PRO A 1 80 ? -4.931 -7.636 -3.669 1.00 67.62 80 PRO A N 1
ATOM 625 C CA . PRO A 1 80 ? -5.217 -6.393 -2.968 1.00 67.62 80 PRO A CA 1
ATOM 626 C C . PRO A 1 80 ? -5.951 -6.718 -1.672 1.00 67.62 80 PRO A C 1
ATOM 628 O O . PRO A 1 80 ? -6.792 -7.626 -1.655 1.00 67.62 80 PRO A O 1
ATOM 631 N N . VAL A 1 81 ? -5.668 -6.001 -0.583 1.00 69.31 81 VAL A N 1
ATOM 632 C CA . VAL A 1 81 ? -6.532 -6.160 0.590 1.00 69.31 81 VAL A CA 1
ATOM 633 C C . VAL A 1 81 ? -7.922 -5.751 0.137 1.00 69.31 81 VAL A C 1
ATOM 635 O O . VAL A 1 81 ? -8.096 -4.662 -0.410 1.00 69.31 81 VAL A O 1
ATOM 638 N N . SER A 1 82 ? -8.904 -6.641 0.291 1.00 69.88 82 SER A N 1
ATOM 639 C CA . SER A 1 82 ? -10.261 -6.292 -0.093 1.00 69.88 82 SER A CA 1
ATOM 640 C C . SER A 1 82 ? -10.661 -5.052 0.697 1.00 69.88 82 SER A C 1
ATOM 642 O O . SER A 1 82 ? -10.457 -4.994 1.912 1.00 69.88 82 SER A O 1
ATOM 644 N N . LEU A 1 83 ? -11.227 -4.062 0.008 1.00 67.56 83 LEU A N 1
ATOM 645 C CA . LEU A 1 83 ? -11.731 -2.835 0.626 1.00 67.56 83 LEU A CA 1
ATOM 646 C C . LEU A 1 83 ? -12.597 -3.167 1.855 1.00 67.56 83 LEU A C 1
ATOM 648 O O . LEU A 1 83 ? -12.452 -2.569 2.912 1.00 67.56 83 LEU A O 1
ATOM 652 N N . SER A 1 84 ? -13.402 -4.230 1.751 1.00 66.06 84 SER A N 1
ATOM 653 C CA . SER A 1 84 ? -14.206 -4.791 2.840 1.00 66.06 84 SER A CA 1
ATOM 654 C C . SER A 1 84 ? -13.405 -5.219 4.073 1.00 66.06 84 SER A C 1
ATOM 656 O O . SER A 1 84 ? -13.855 -5.001 5.193 1.00 66.06 84 SER A O 1
ATOM 658 N N . ARG A 1 85 ? -12.220 -5.812 3.894 1.00 78.00 85 ARG A N 1
ATOM 659 C CA . ARG A 1 85 ? -11.354 -6.245 4.996 1.00 78.00 85 ARG A CA 1
ATOM 660 C C . ARG A 1 85 ? -10.650 -5.058 5.643 1.00 78.00 85 ARG A C 1
ATOM 662 O O . ARG A 1 85 ? -10.503 -5.051 6.858 1.00 78.00 85 ARG A O 1
ATOM 669 N N . GLN A 1 86 ? -10.251 -4.055 4.861 1.00 75.81 86 GLN A N 1
ATOM 670 C CA . GLN A 1 86 ? -9.711 -2.813 5.420 1.00 75.81 86 GLN A CA 1
ATOM 671 C C . GLN A 1 86 ? -10.777 -2.061 6.221 1.00 75.81 86 GLN A C 1
ATOM 673 O O . GLN A 1 86 ? -10.500 -1.643 7.342 1.00 75.81 86 GLN A O 1
ATOM 678 N N . ILE A 1 87 ? -11.997 -1.953 5.684 1.00 80.75 87 ILE A N 1
ATOM 679 C CA . ILE A 1 87 ? -13.146 -1.373 6.388 1.00 80.7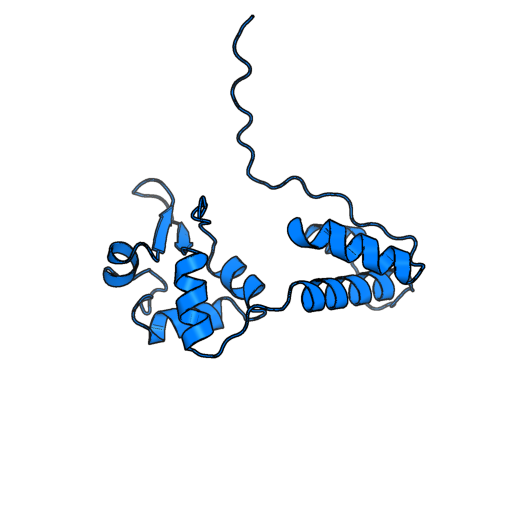5 87 ILE A CA 1
ATOM 680 C C . ILE A 1 87 ? -13.408 -2.126 7.699 1.00 80.75 87 ILE A C 1
ATOM 682 O O . ILE A 1 87 ? -13.547 -1.494 8.742 1.00 80.75 87 ILE A O 1
ATOM 686 N N . ASP A 1 88 ? -13.427 -3.461 7.673 1.00 81.81 88 ASP A N 1
ATOM 687 C CA . ASP A 1 88 ? -13.660 -4.280 8.868 1.00 81.81 88 ASP A CA 1
ATOM 688 C C . ASP A 1 88 ? -12.569 -4.088 9.936 1.00 81.81 88 ASP A C 1
ATOM 690 O O . ASP A 1 88 ? -12.881 -3.853 11.103 1.00 81.81 88 ASP A O 1
ATOM 694 N N . GLN A 1 89 ? -11.292 -4.093 9.540 1.00 83.38 89 GLN A N 1
ATOM 695 C CA . GLN A 1 89 ? -10.171 -3.881 10.461 1.00 83.38 89 GLN A CA 1
ATOM 696 C C . GLN A 1 89 ? -10.194 -2.489 11.101 1.00 83.38 89 GLN A C 1
ATOM 698 O O . GLN A 1 89 ? -10.009 -2.369 12.312 1.00 83.38 89 GLN A O 1
ATOM 703 N N . TRP A 1 90 ? -10.446 -1.444 10.310 1.00 86.88 90 TRP A N 1
ATOM 704 C CA . TRP A 1 90 ? -10.536 -0.078 10.824 1.00 86.88 90 TRP A CA 1
ATOM 705 C C . TRP A 1 90 ? -11.749 0.123 11.731 1.00 86.88 90 TRP A C 1
ATOM 707 O O . TRP A 1 90 ? -11.625 0.754 12.779 1.00 86.88 90 TRP A O 1
ATOM 717 N N . SER A 1 91 ? -12.895 -0.459 11.376 1.00 85.44 91 SER A N 1
ATOM 718 C CA . SER A 1 91 ? -14.112 -0.375 12.189 1.00 85.44 91 SER A CA 1
ATOM 719 C C . SER A 1 91 ? -13.922 -1.054 13.546 1.00 85.44 91 SER A C 1
ATOM 721 O O . SER A 1 91 ? -14.222 -0.449 14.571 1.00 85.44 91 SER A O 1
ATOM 723 N N . GLN A 1 92 ? -13.349 -2.265 13.571 1.00 85.62 92 GLN A N 1
ATOM 724 C CA . GLN A 1 92 ? -13.031 -2.981 14.815 1.00 85.62 92 GLN A CA 1
ATOM 725 C C . GLN A 1 92 ? -12.037 -2.208 15.689 1.00 85.62 92 GLN A C 1
ATOM 727 O O . GLN A 1 92 ? -12.198 -2.140 16.905 1.00 85.62 92 GLN A O 1
ATOM 732 N N . PHE A 1 93 ? -11.007 -1.618 15.079 1.00 84.50 93 PHE A N 1
ATOM 733 C CA . PHE A 1 93 ? -9.981 -0.875 15.803 1.00 84.50 93 PHE A CA 1
ATOM 734 C C . PHE A 1 93 ? -10.537 0.393 16.472 1.00 84.50 93 PHE A C 1
ATOM 736 O O . PHE A 1 93 ? -10.302 0.618 17.660 1.00 84.50 93 PHE A O 1
ATOM 743 N N . LEU A 1 94 ? -11.311 1.197 15.737 1.00 86.62 94 LEU A N 1
ATOM 744 C CA . LEU A 1 94 ? -11.924 2.421 16.265 1.00 86.62 94 LEU A CA 1
ATOM 745 C C . LEU A 1 94 ? -12.975 2.122 17.339 1.00 86.62 94 LEU A C 1
ATOM 747 O O . LEU A 1 94 ? -13.000 2.781 18.379 1.00 86.62 94 LEU A O 1
ATOM 751 N N . GLU A 1 95 ? -13.800 1.098 17.122 1.00 85.25 95 GLU A N 1
ATOM 752 C CA . GLU A 1 95 ? -14.773 0.618 18.105 1.00 85.25 95 GLU A CA 1
ATOM 753 C C . GLU A 1 95 ? -14.087 0.173 19.405 1.00 85.25 95 GLU A C 1
ATOM 755 O O . GLU A 1 95 ? -14.486 0.603 20.490 1.00 85.25 95 GLU A O 1
ATOM 760 N N . ALA A 1 96 ? -13.011 -0.615 19.304 1.00 83.56 96 ALA A N 1
ATOM 761 C CA . ALA A 1 96 ? -12.246 -1.079 20.458 1.00 83.56 96 ALA A CA 1
ATOM 762 C C . ALA A 1 96 ? -11.651 0.087 21.266 1.00 83.56 96 ALA A C 1
ATOM 764 O O . ALA A 1 96 ? -11.722 0.091 22.498 1.00 83.56 96 ALA A O 1
ATOM 765 N N . MET A 1 97 ? -11.125 1.116 20.595 1.00 80.25 97 MET A N 1
ATOM 766 C CA . MET A 1 97 ? -10.636 2.321 21.271 1.00 80.25 97 MET A CA 1
ATOM 767 C C . MET A 1 97 ? -11.759 3.095 21.965 1.00 80.25 97 MET A C 1
ATOM 769 O O . MET A 1 97 ? -11.585 3.508 23.111 1.00 80.25 97 MET A O 1
ATOM 773 N N . GLN A 1 98 ? -12.925 3.235 21.327 1.00 78.38 98 GLN A N 1
ATOM 774 C CA . GLN A 1 98 ? -14.076 3.917 21.922 1.00 78.38 98 GLN A CA 1
ATOM 775 C C . GLN A 1 98 ? -14.645 3.161 23.132 1.00 78.38 98 GLN A C 1
ATOM 777 O O . GLN A 1 98 ? -15.102 3.780 24.092 1.00 78.38 98 GLN A O 1
ATOM 782 N N . SER A 1 99 ? -14.587 1.826 23.109 1.00 73.44 99 SER A N 1
ATOM 783 C CA . SER A 1 99 ? -14.994 0.966 24.227 1.00 73.44 99 SER A CA 1
ATOM 784 C C . SER A 1 99 ? -14.009 0.961 25.408 1.00 73.44 99 SER A C 1
ATOM 786 O O . SER A 1 99 ? -14.303 0.372 26.447 1.00 73.44 99 SER A O 1
ATOM 788 N N . GLY A 1 100 ? -12.880 1.673 25.290 1.00 63.09 100 GLY A N 1
ATOM 789 C CA . GLY A 1 100 ? -11.977 1.957 26.402 1.00 63.09 100 GLY A CA 1
ATOM 790 C C . GLY A 1 100 ? -10.937 0.871 26.654 1.00 63.09 100 GLY A C 1
ATOM 791 O O . GLY A 1 100 ? -10.836 0.362 27.767 1.00 63.09 100 GLY A O 1
ATOM 792 N N . SER A 1 101 ? -10.119 0.536 25.652 1.00 52.62 101 SER A N 1
ATOM 793 C CA . SER A 1 101 ? -8.919 -0.276 25.886 1.00 52.62 101 SER A CA 1
ATOM 794 C C . SER A 1 101 ? -7.837 0.585 26.576 1.00 52.62 101 SER A C 1
ATOM 796 O O . SER A 1 101 ? -7.311 1.508 25.953 1.00 52.62 101 SER A O 1
ATOM 798 N N . PRO A 1 102 ? -7.449 0.311 27.839 1.00 52.47 102 PRO A N 1
ATOM 799 C CA . PRO A 1 102 ? -6.630 1.207 28.674 1.00 52.47 102 PRO A CA 1
ATOM 800 C C . PRO A 1 102 ? -5.132 1.239 28.307 1.00 52.47 102 PRO A C 1
ATOM 802 O O . PRO A 1 102 ? -4.296 1.613 29.125 1.00 52.47 102 PRO A O 1
ATOM 805 N N . SER A 1 103 ? -4.761 0.809 27.100 1.00 53.72 103 SER A N 1
ATOM 806 C CA . SER A 1 103 ? -3.365 0.538 26.722 1.00 53.72 103 SER A CA 1
ATOM 807 C C . SER A 1 103 ? -2.836 1.413 25.584 1.00 53.72 103 SER A C 1
ATOM 809 O O . SER A 1 103 ? -1.677 1.259 25.208 1.00 53.72 103 SER A O 1
ATOM 811 N N . ILE A 1 104 ? -3.643 2.325 25.033 1.00 56.22 104 ILE A N 1
ATOM 812 C CA . ILE A 1 104 ? -3.259 3.164 23.890 1.00 56.22 104 ILE A CA 1
ATOM 813 C C . ILE A 1 104 ? -3.282 4.632 24.334 1.00 56.22 104 ILE A C 1
ATOM 815 O O . ILE A 1 104 ? -4.311 5.142 24.760 1.00 56.22 104 ILE A O 1
ATOM 819 N N . ALA A 1 105 ? -2.131 5.307 24.262 1.00 61.84 105 ALA A N 1
ATOM 820 C CA . ALA A 1 105 ? -1.977 6.723 24.627 1.00 61.84 105 ALA A CA 1
ATOM 821 C C . ALA A 1 105 ? -2.609 7.697 23.607 1.00 61.84 105 ALA A C 1
ATOM 823 O O . ALA A 1 105 ? -2.572 8.909 23.810 1.00 61.84 105 ALA A O 1
ATOM 824 N N . SER A 1 106 ? -3.160 7.163 22.517 1.00 65.25 106 SER A N 1
ATOM 825 C CA . SER A 1 106 ? -3.774 7.893 21.408 1.00 65.25 106 SER A CA 1
ATOM 826 C C . SER A 1 106 ? -5.290 7.703 21.388 1.00 65.25 106 SER A C 1
ATOM 828 O O . SER A 1 106 ? -5.787 6.626 21.719 1.00 65.25 106 SER A O 1
ATOM 830 N N . THR A 1 107 ? -6.026 8.740 20.989 1.00 75.31 107 THR A N 1
ATOM 831 C CA . THR A 1 107 ? -7.490 8.689 20.852 1.00 75.31 107 THR A CA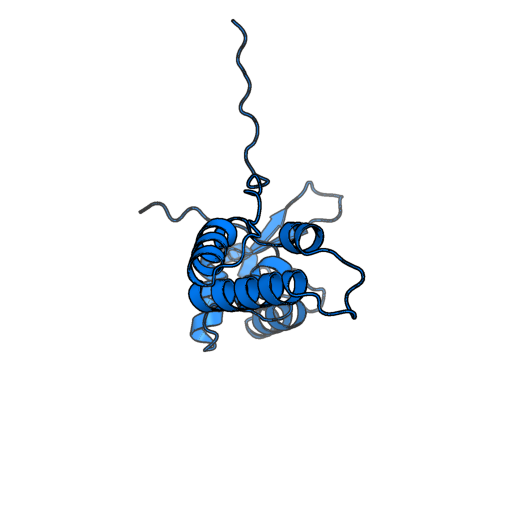 1
ATOM 832 C C . THR A 1 107 ? -7.918 8.135 19.492 1.00 75.31 107 THR A C 1
ATOM 834 O O . THR A 1 107 ? -7.140 8.123 18.534 1.00 75.31 107 THR A O 1
ATOM 837 N N . ALA A 1 108 ? -9.180 7.706 19.389 1.00 76.38 108 ALA A N 1
ATOM 838 C CA . ALA A 1 108 ? -9.756 7.257 18.124 1.00 76.38 108 ALA A CA 1
ATOM 839 C C . ALA A 1 108 ? -9.676 8.331 17.028 1.00 76.38 108 ALA A C 1
ATOM 841 O O . ALA A 1 108 ? -9.353 7.996 15.893 1.00 76.38 108 ALA A O 1
ATOM 842 N N . ASP A 1 109 ? -9.860 9.608 17.377 1.00 74.44 109 A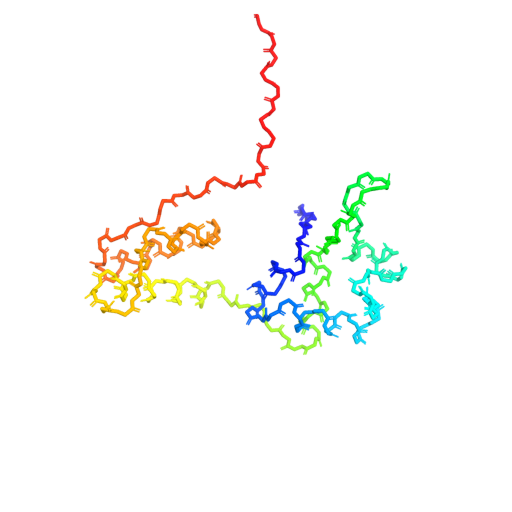SP A N 1
ATOM 843 C CA . ASP A 1 109 ? -9.667 10.739 16.462 1.00 74.44 109 ASP A CA 1
ATOM 844 C C . ASP A 1 109 ? -8.240 10.812 15.907 1.00 74.44 109 ASP A C 1
ATOM 846 O O . ASP A 1 109 ? -8.056 10.912 14.698 1.00 74.44 109 ASP A O 1
ATOM 850 N N . GLN A 1 110 ? -7.224 10.684 16.767 1.00 74.19 110 GLN A N 1
ATOM 851 C CA . GLN A 1 110 ? -5.820 10.768 16.346 1.00 74.19 110 GLN A CA 1
ATOM 852 C C . GLN A 1 110 ? -5.428 9.639 15.396 1.00 74.19 110 GLN A C 1
ATOM 854 O O . GLN A 1 110 ? -4.630 9.840 14.491 1.00 74.19 110 GLN A O 1
ATOM 859 N N . MET A 1 111 ? -5.980 8.443 15.586 1.00 81.06 111 MET A N 1
ATOM 860 C CA . MET A 1 111 ? -5.718 7.336 14.665 1.00 81.06 111 MET A CA 1
ATOM 861 C C . MET A 1 111 ? -6.569 7.411 13.404 1.00 81.06 111 MET A C 1
ATOM 863 O O . MET A 1 111 ? -6.151 6.940 12.349 1.00 81.06 111 MET A O 1
ATOM 867 N N . ALA A 1 112 ? -7.758 8.000 13.499 1.00 81.00 112 ALA A N 1
ATOM 868 C CA . ALA A 1 112 ? -8.597 8.244 12.345 1.00 81.00 112 ALA A CA 1
ATOM 869 C C . ALA A 1 112 ? -7.929 9.209 11.354 1.00 81.00 112 ALA A C 1
ATOM 871 O O . ALA A 1 112 ? -8.190 9.078 10.165 1.00 81.00 112 ALA A O 1
ATOM 872 N N . GLU A 1 113 ? -7.035 10.107 11.793 1.00 76.62 113 GLU A N 1
ATOM 873 C CA . GLU A 1 113 ? -6.213 10.964 10.913 1.00 76.62 113 GLU A CA 1
ATOM 874 C C . GLU A 1 113 ? -5.319 10.179 9.941 1.00 76.62 113 GLU A C 1
ATOM 876 O O . GLU A 1 113 ? -5.102 10.616 8.813 1.00 76.62 113 GLU A O 1
ATOM 881 N N . ASP A 1 114 ? -4.860 8.989 10.332 1.00 77.19 114 ASP A N 1
ATOM 882 C CA . ASP A 1 114 ? -4.053 8.113 9.476 1.00 77.19 114 ASP A CA 1
ATOM 883 C C . ASP A 1 114 ? -4.903 7.259 8.515 1.00 77.19 114 ASP A C 1
ATOM 885 O O . ASP A 1 114 ? -4.360 6.517 7.684 1.00 77.19 114 ASP A O 1
ATOM 889 N N . MET A 1 115 ? -6.236 7.331 8.621 1.00 75.38 115 MET A N 1
ATOM 890 C CA . MET A 1 115 ? -7.146 6.555 7.788 1.00 75.38 115 MET A CA 1
ATOM 891 C C . MET A 1 115 ? -7.160 7.078 6.342 1.00 75.38 115 MET A C 1
ATOM 893 O O . MET A 1 115 ? -7.394 8.265 6.109 1.00 75.38 115 MET A O 1
ATOM 897 N N . PRO A 1 116 ? -7.005 6.195 5.338 1.00 72.31 116 PRO A N 1
ATOM 898 C CA . PRO A 1 116 ? -7.232 6.544 3.940 1.00 72.31 116 PRO A CA 1
ATOM 899 C C . PRO A 1 116 ? -8.637 7.118 3.711 1.00 72.31 116 PRO A C 1
ATOM 901 O O . PRO A 1 116 ? -9.629 6.515 4.122 1.00 72.31 116 PRO A O 1
ATOM 904 N N . SER A 1 117 ? -8.732 8.241 2.993 1.00 71.38 117 SER A N 1
ATOM 905 C CA . SER A 1 117 ? -10.008 8.920 2.708 1.00 71.38 117 SER A CA 1
ATOM 906 C C . SER A 1 117 ? -11.034 8.015 2.014 1.00 71.38 117 SER A C 1
ATOM 908 O O . SER A 1 117 ? -12.223 8.102 2.297 1.00 71.38 117 SER A O 1
ATOM 910 N N . GLU A 1 118 ? -10.575 7.092 1.167 1.00 69.62 118 GLU A N 1
ATOM 911 C CA . GLU A 1 118 ? -11.408 6.101 0.472 1.00 69.62 118 GLU A CA 1
ATOM 912 C C . GLU A 1 118 ? -12.084 5.073 1.397 1.00 69.62 118 GLU A C 1
ATOM 914 O O .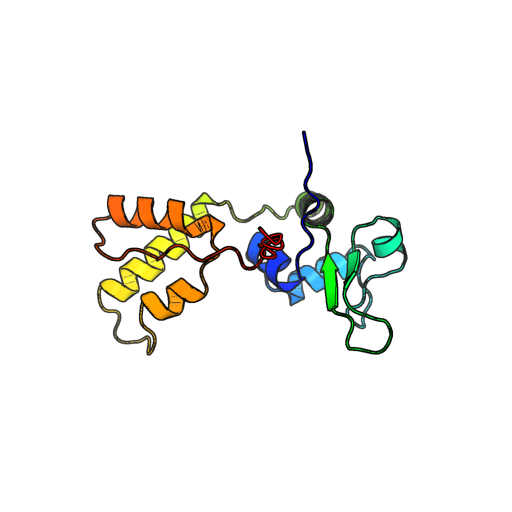 GLU A 1 118 ? -13.056 4.434 0.998 1.00 69.62 118 GLU A O 1
ATOM 919 N N . LEU A 1 119 ? -11.593 4.912 2.632 1.00 77.00 119 LEU A N 1
ATOM 920 C CA . LEU A 1 119 ? -12.165 3.998 3.624 1.00 77.00 119 LEU A CA 1
ATOM 921 C C . LEU A 1 119 ? -13.180 4.679 4.546 1.00 77.00 119 LEU A C 1
ATOM 923 O O . LEU A 1 119 ? -13.967 3.977 5.178 1.00 77.00 119 LEU A O 1
ATOM 927 N N . VAL A 1 120 ? -13.186 6.015 4.615 1.00 81.50 120 VAL A N 1
ATOM 928 C CA . VAL A 1 120 ? -13.965 6.785 5.600 1.00 81.50 120 VAL A CA 1
ATOM 929 C C . VAL A 1 120 ? -15.457 6.471 5.515 1.00 81.50 120 VAL A C 1
ATOM 931 O O . VAL A 1 120 ? -16.072 6.166 6.537 1.00 81.50 120 VAL A O 1
ATOM 934 N N . ASP A 1 121 ? -16.036 6.479 4.312 1.00 78.38 121 ASP A N 1
ATOM 935 C CA . ASP A 1 121 ? -17.466 6.201 4.126 1.00 78.38 121 ASP A CA 1
ATOM 936 C C . ASP A 1 121 ? -17.833 4.774 4.554 1.00 78.38 121 ASP A C 1
ATOM 938 O O . ASP A 1 121 ? -18.784 4.565 5.310 1.00 78.38 121 ASP A O 1
ATOM 942 N N . GLY A 1 122 ? -17.039 3.786 4.130 1.00 78.19 122 GLY A N 1
ATOM 943 C CA . GLY A 1 122 ? -17.276 2.380 4.458 1.00 78.19 122 GLY A CA 1
ATOM 944 C C . GLY A 1 122 ? -17.111 2.077 5.948 1.00 78.19 122 GLY A C 1
ATOM 945 O O . GLY A 1 122 ? -17.905 1.331 6.523 1.00 78.19 122 GLY A O 1
ATOM 946 N N . VAL A 1 123 ? -16.111 2.683 6.595 1.00 84.69 123 VAL A N 1
ATOM 947 C CA . VAL A 1 123 ? -15.882 2.537 8.038 1.00 84.69 123 VAL A CA 1
ATOM 948 C C . VAL A 1 123 ? -16.991 3.214 8.837 1.00 84.69 123 VAL A C 1
ATOM 950 O O . VAL A 1 123 ? -17.528 2.612 9.763 1.00 84.69 123 VAL A O 1
ATOM 953 N N . ASN A 1 124 ? -17.407 4.424 8.459 1.00 86.69 124 ASN A N 1
ATOM 954 C CA . ASN A 1 124 ? -18.516 5.111 9.124 1.00 86.69 124 ASN A CA 1
ATOM 955 C C . ASN A 1 124 ? -19.834 4.340 9.014 1.00 86.69 124 ASN A C 1
ATOM 957 O O . ASN A 1 124 ? -20.593 4.299 9.986 1.00 86.69 124 ASN A O 1
ATOM 961 N N . GLN A 1 125 ? -20.094 3.703 7.868 1.00 84.38 125 GLN A N 1
ATOM 962 C CA . GLN A 1 125 ? -21.250 2.828 7.706 1.00 84.38 125 GLN A CA 1
ATOM 963 C C . GLN A 1 125 ? -21.177 1.627 8.660 1.00 84.38 125 GLN A C 1
ATOM 965 O O . GLN A 1 125 ? -22.128 1.389 9.404 1.00 84.38 125 GLN A O 1
ATOM 970 N N . GLN A 1 126 ? -20.049 0.912 8.710 1.00 85.25 126 GLN A N 1
ATOM 971 C CA . GLN A 1 126 ? -19.901 -0.229 9.620 1.00 85.25 126 GLN A CA 1
ATOM 972 C C . GLN A 1 126 ? -19.973 0.169 11.098 1.00 85.25 126 GLN A C 1
ATOM 974 O O . GLN A 1 126 ? -20.591 -0.535 11.893 1.00 85.25 126 GLN A O 1
ATOM 979 N N . LEU A 1 127 ? -19.374 1.295 11.488 1.00 87.81 127 LEU A N 1
ATOM 980 C CA . LEU A 1 127 ? -19.477 1.809 12.855 1.00 87.81 127 LEU A CA 1
ATOM 981 C C . LEU A 1 127 ? -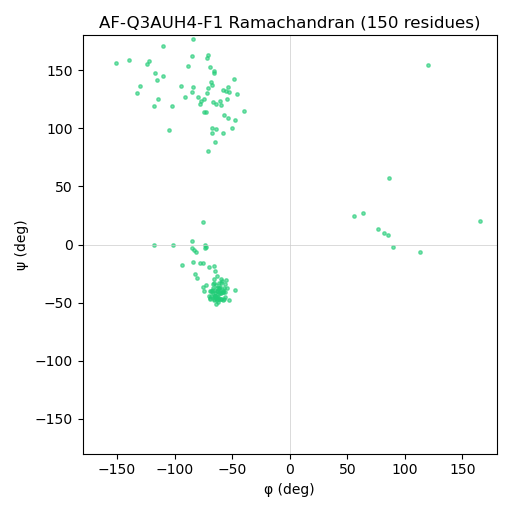20.932 2.121 13.224 1.00 87.81 127 LEU A C 1
ATOM 983 O O . LEU A 1 127 ? -21.346 1.852 14.351 1.00 87.81 127 LEU A O 1
ATOM 987 N N . ALA A 1 128 ? -21.722 2.645 12.281 1.00 87.25 128 ALA A N 1
ATOM 988 C CA . ALA A 1 128 ? -23.150 2.866 12.479 1.00 87.25 128 ALA A CA 1
ATOM 989 C C . ALA A 1 128 ? -23.926 1.553 12.645 1.00 87.25 128 ALA A C 1
ATOM 991 O O . ALA A 1 128 ? -24.729 1.444 13.570 1.00 87.25 128 ALA A O 1
ATOM 992 N N . GLU A 1 129 ? -23.653 0.554 11.802 1.00 85.75 129 GLU A N 1
ATOM 993 C CA . GLU A 1 129 ? -24.267 -0.780 11.881 1.00 85.75 129 GLU A CA 1
ATOM 994 C C . GLU A 1 129 ? -23.950 -1.490 13.206 1.00 85.75 129 GLU A C 1
ATOM 996 O O . GLU A 1 129 ? -24.794 -2.201 13.749 1.00 85.75 129 GLU A O 1
ATOM 1001 N N . ARG A 1 130 ? -22.760 -1.252 13.766 1.00 81.00 130 ARG A N 1
ATOM 1002 C CA . ARG A 1 130 ? -22.326 -1.791 15.064 1.00 81.00 130 ARG A CA 1
ATOM 1003 C C . ARG A 1 130 ? -22.843 -1.004 16.274 1.00 81.00 130 ARG A C 1
ATOM 1005 O O . ARG A 1 130 ? -22.643 -1.420 17.410 1.00 81.00 130 ARG A O 1
ATOM 1012 N N . GLY A 1 131 ? -23.510 0.131 16.057 1.00 84.62 131 GLY A N 1
ATOM 1013 C CA . GLY A 1 131 ? -24.009 0.991 17.134 1.00 84.62 131 GLY A CA 1
ATOM 1014 C C . GLY A 1 131 ? -22.930 1.841 17.815 1.00 84.62 131 GLY A C 1
ATOM 1015 O O . GLY A 1 131 ? -23.191 2.442 18.857 1.00 84.62 131 GLY A O 1
ATOM 1016 N N . CYS A 1 132 ? -21.733 1.937 17.232 1.00 84.94 132 CYS A N 1
ATOM 1017 C CA . CYS A 1 132 ? -20.705 2.859 17.696 1.00 84.94 132 CYS A CA 1
ATOM 1018 C C . CYS A 1 132 ? -21.124 4.301 17.359 1.00 84.94 132 CYS A C 1
ATOM 1020 O O . CYS A 1 132 ? -21.579 4.581 16.247 1.00 84.94 132 CYS A O 1
ATOM 1022 N N . SER A 1 133 ? -20.980 5.236 18.302 1.00 83.50 133 SER A N 1
ATOM 1023 C CA . SER A 1 133 ? -21.292 6.661 18.092 1.00 83.50 133 SER A CA 1
ATOM 1024 C C . SER A 1 133 ? -20.147 7.444 17.444 1.00 83.50 133 SER A C 1
ATOM 1026 O O . SER A 1 133 ? -20.374 8.543 16.939 1.00 83.50 133 SER A O 1
ATOM 1028 N N . PHE A 1 134 ? -18.934 6.883 17.430 1.00 84.38 134 PHE A N 1
ATOM 1029 C CA . PHE A 1 134 ? -17.761 7.502 16.823 1.00 84.38 134 PHE A CA 1
ATOM 1030 C C . PHE A 1 134 ? -17.901 7.573 15.298 1.00 84.38 134 PHE A C 1
ATOM 1032 O O . PHE A 1 134 ? -18.342 6.615 14.656 1.00 84.38 134 PHE A O 1
ATOM 1039 N N . ARG A 1 135 ? -17.525 8.709 14.709 1.00 86.25 135 ARG A N 1
ATOM 1040 C CA . ARG A 1 135 ? -17.518 8.920 13.259 1.00 86.25 135 ARG A CA 1
ATOM 1041 C C . ARG A 1 135 ? -16.200 9.546 12.851 1.00 86.25 135 ARG A C 1
ATOM 1043 O O . ARG A 1 135 ? -15.786 10.548 13.422 1.00 86.25 135 ARG A O 1
ATOM 1050 N N . VAL A 1 136 ? -15.583 8.960 11.838 1.00 85.38 136 VAL A N 1
ATOM 1051 C CA . VAL A 1 136 ? -14.365 9.471 11.226 1.00 85.38 136 VAL A CA 1
ATOM 1052 C C . VAL A 1 136 ? -14.731 10.692 10.381 1.00 85.38 136 VAL A C 1
ATOM 1054 O O . VAL A 1 136 ? -15.613 10.578 9.519 1.00 85.38 136 VAL A O 1
ATOM 1057 N N . PRO A 1 137 ? -14.102 11.856 10.604 1.00 81.69 137 PRO A N 1
ATOM 1058 C CA . PRO A 1 137 ? -14.325 13.020 9.762 1.00 81.69 137 PRO A CA 1
ATOM 1059 C C . PRO A 1 137 ? -13.799 12.764 8.338 1.00 81.69 137 PRO A C 1
ATOM 1061 O O . PRO A 1 137 ? -12.812 12.049 8.161 1.00 81.69 137 PRO A O 1
ATOM 1064 N N . PRO A 1 138 ? -14.432 13.345 7.305 1.00 71.44 138 PRO A N 1
ATOM 1065 C CA . PRO A 1 138 ? -13.932 13.243 5.942 1.00 71.44 138 PRO A CA 1
ATOM 1066 C C . PRO A 1 138 ? -12.567 13.925 5.835 1.00 71.44 138 PRO A C 1
ATOM 1068 O O . PRO A 1 138 ? -12.435 15.127 6.071 1.00 71.44 138 PRO A O 1
ATOM 1071 N N . HIS A 1 139 ? -11.552 13.160 5.439 1.00 66.38 139 HIS A N 1
ATOM 1072 C CA . HIS A 1 139 ? -10.252 13.717 5.085 1.00 66.38 139 HIS A CA 1
ATOM 1073 C C . HIS A 1 139 ? -10.339 14.337 3.704 1.00 66.38 139 HIS A C 1
ATOM 1075 O O . HIS A 1 139 ? -10.677 13.656 2.733 1.00 66.38 139 HIS A O 1
ATOM 1081 N N . SER A 1 140 ? -10.009 15.623 3.600 1.00 52.72 140 SER A N 1
ATOM 1082 C CA . SER A 1 140 ? -9.805 16.243 2.294 1.00 52.72 140 SER A CA 1
ATOM 1083 C C . SER A 1 140 ? -8.758 15.422 1.538 1.00 52.72 140 SER A C 1
ATOM 1085 O O . SER A 1 140 ? -7.658 15.237 2.071 1.00 52.72 140 SER A O 1
ATOM 1087 N N . PRO A 1 141 ? -9.044 14.929 0.319 1.00 48.91 141 PRO A N 1
ATOM 1088 C CA . PRO A 1 141 ? -8.007 14.333 -0.502 1.00 48.91 141 PRO A CA 1
ATOM 1089 C C . PRO A 1 141 ? -6.921 15.397 -0.681 1.00 48.91 141 PRO A C 1
ATOM 1091 O O . PRO A 1 141 ? -7.156 16.444 -1.285 1.00 48.91 141 PRO A O 1
ATOM 1094 N N . SER A 1 142 ? -5.744 15.175 -0.087 1.00 47.44 142 SER A N 1
ATOM 1095 C CA . SER A 1 142 ? -4.575 16.027 -0.307 1.00 47.44 142 SER A CA 1
ATOM 1096 C C . SER A 1 142 ? -4.173 15.891 -1.770 1.00 47.44 142 SER A C 1
ATOM 1098 O O . SER A 1 142 ? -3.413 15.003 -2.145 1.00 47.44 142 SER A O 1
ATOM 1100 N N . GLY A 1 143 ? -4.775 16.725 -2.614 1.00 45.28 143 GLY A N 1
ATOM 1101 C CA . GLY A 1 143 ? -4.655 16.603 -4.057 1.00 45.28 143 GLY A CA 1
ATOM 1102 C C . GLY A 1 143 ? -5.673 17.394 -4.871 1.00 45.28 143 GLY A C 1
ATOM 1103 O O . GLY A 1 143 ? -5.840 17.072 -6.039 1.00 45.28 143 GLY A O 1
ATOM 1104 N N . GLU A 1 144 ? -6.329 18.422 -4.326 1.00 37.69 144 GLU A N 1
ATOM 1105 C CA . GLU A 1 144 ? -6.944 19.445 -5.173 1.00 37.69 144 GLU A CA 1
ATOM 1106 C C . GLU A 1 144 ? -6.075 20.700 -5.108 1.00 37.69 144 GLU A C 1
ATOM 1108 O O . GLU A 1 144 ? -6.108 21.487 -4.161 1.00 37.69 144 GLU A O 1
ATOM 1113 N N . THR A 1 145 ? -5.233 20.864 -6.131 1.00 43.00 145 THR A N 1
ATOM 1114 C CA . THR A 1 145 ? -4.756 22.182 -6.538 1.00 43.00 145 THR A CA 1
ATOM 1115 C C . THR A 1 145 ? -5.977 23.081 -6.615 1.00 43.00 145 THR A C 1
ATOM 1117 O O . THR A 1 145 ? -6.781 22.926 -7.533 1.00 43.00 145 THR A O 1
ATOM 1120 N N . LYS A 1 146 ? -6.119 23.996 -5.649 1.00 40.22 146 LYS A N 1
ATOM 1121 C CA . LYS A 1 146 ? -7.025 25.136 -5.757 1.00 40.22 146 LYS A CA 1
ATOM 1122 C C . LYS A 1 146 ? -6.734 25.805 -7.092 1.00 40.22 146 LYS A C 1
ATOM 1124 O O . LYS A 1 146 ? -5.735 26.511 -7.241 1.00 40.22 146 LYS A O 1
ATOM 1129 N N . GLY A 1 147 ? -7.584 25.501 -8.069 1.00 40.09 147 GLY A N 1
ATOM 1130 C CA . GLY A 1 147 ? -7.641 26.192 -9.335 1.00 40.09 147 GLY A CA 1
ATOM 1131 C C . GLY A 1 147 ? -7.768 27.673 -9.034 1.00 40.09 147 GLY A C 1
ATOM 1132 O O . GLY A 1 147 ? -8.555 28.079 -8.178 1.00 40.09 147 GLY A O 1
ATOM 1133 N N . LEU A 1 148 ? -6.919 28.446 -9.699 1.00 47.34 148 LEU A N 1
ATOM 1134 C CA . LEU A 1 148 ? -6.941 29.893 -9.699 1.00 47.34 148 LEU A CA 1
ATOM 1135 C C . LEU A 1 148 ? -8.386 30.404 -9.757 1.00 47.34 148 LEU A C 1
ATOM 1137 O O . LEU A 1 148 ? -9.069 30.238 -10.767 1.00 47.34 148 LEU A O 1
ATOM 1141 N N . SER A 1 149 ? -8.827 31.071 -8.692 1.00 42.38 149 SER A N 1
ATOM 1142 C CA . SER A 1 149 ? -9.902 32.046 -8.803 1.00 42.38 149 SER A CA 1
ATOM 1143 C C . SER A 1 149 ? -9.379 33.175 -9.684 1.00 42.38 149 SER A C 1
ATOM 1145 O O . SER A 1 149 ? -8.584 34.011 -9.258 1.00 42.38 149 SER A O 1
ATOM 1147 N N . LEU A 1 150 ? -9.770 33.107 -10.955 1.00 46.94 150 LEU A N 1
ATOM 1148 C CA . LEU A 1 150 ? -9.665 34.181 -11.926 1.00 46.94 150 LEU A CA 1
ATOM 1149 C C . LEU A 1 150 ? -10.326 35.443 -11.367 1.00 46.94 150 LEU A C 1
ATOM 1151 O O . LEU A 1 150 ? -11.418 35.394 -10.802 1.00 46.94 150 LEU A O 1
ATOM 1155 N N . LEU A 1 151 ? -9.610 36.548 -11.554 1.00 44.88 151 LEU A N 1
ATOM 1156 C CA . LEU A 1 151 ? -10.051 37.923 -11.371 1.00 44.88 151 LEU A CA 1
ATOM 1157 C C . LEU A 1 151 ? -11.425 38.156 -12.015 1.00 44.88 151 LEU A C 1
ATOM 1159 O O . LEU A 1 151 ? -11.613 37.859 -13.197 1.00 44.88 151 LEU A O 1
ATOM 1163 N N . GLY A 1 152 ? -12.334 38.727 -11.228 1.00 48.50 152 GLY A N 1
ATOM 1164 C CA . GLY A 1 152 ? -13.490 39.493 -11.684 1.00 48.50 152 GLY A CA 1
ATOM 1165 C C . GLY A 1 152 ? -13.351 40.927 -11.204 1.00 48.50 152 GLY A C 1
ATOM 1166 O O . GLY A 1 152 ? -12.769 41.106 -10.108 1.00 48.50 152 GLY A O 1
#